Protein AF-A0A3Q9VVC1-F1 (afdb_monomer_lite)

pLDDT: mean 90.03, std 13.47, range [37.62, 98.69]

Radius of gyration: 15.58 Å; chains: 1; bounding box: 32×27×44 Å

Sequence (93 aa):
ERLVGRKASNSLLAFSAQCNFSGYKLPLELIESVQKQGLINTGTQVSGNDLTNEPDLSNFYVLLDAAAFVGTSYLNIGKYKPDFFCVSFYKMF

Secondary structure (DSSP, 8-state):
---TTS---EEEEEEESB-TTT-PBPPTHHHHHHHHH--SS-----SSSPPPSS---PEEEEEEE-TTTTTTS---TTT---SEEE--HHHH-

Foldseek 3Di:
DPPPDDPAAAEEDEDECADPPPRDGDDLVVQVCCQVPNDPDDDDDPDDDDDDPDDDPYRYAYEYECAQPQLPHDDDCVVRPGPHYDYDPVSND

Structure (mmCIF, N/CA/C/O backbone):
data_AF-A0A3Q9VVC1-F1
#
_entry.id   AF-A0A3Q9VVC1-F1
#
loop_
_atom_site.group_PDB
_atom_site.id
_atom_site.type_symbol
_atom_site.label_atom_id
_atom_site.label_alt_id
_atom_site.label_comp_id
_atom_site.label_asym_id
_atom_site.label_entity_id
_atom_site.label_seq_id
_atom_site.pdbx_PDB_ins_code
_atom_site.Cartn_x
_atom_site.Cartn_y
_atom_site.Cartn_z
_atom_site.occupancy
_atom_site.B_iso_or_equiv
_atom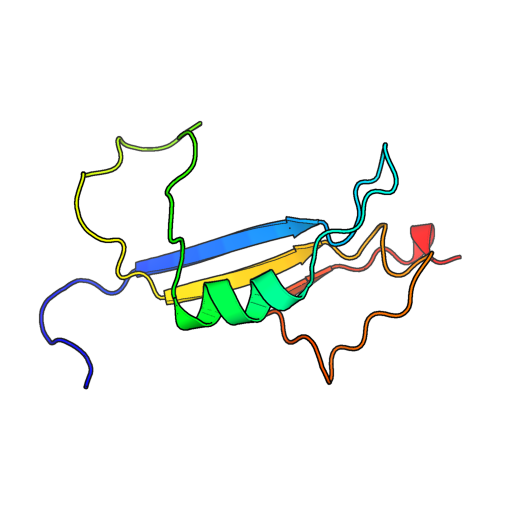_site.auth_seq_id
_atom_site.auth_comp_id
_atom_site.auth_asym_id
_atom_site.auth_atom_id
_atom_site.pdbx_PDB_model_num
ATOM 1 N N . GLU A 1 1 ? -7.319 -11.907 24.143 1.00 37.62 1 GLU A N 1
ATOM 2 C CA . GLU A 1 1 ? -8.683 -12.019 24.699 1.00 37.62 1 GLU A CA 1
ATOM 3 C C . GLU A 1 1 ? -9.597 -11.087 23.914 1.00 37.62 1 GLU A C 1
ATOM 5 O O . GLU A 1 1 ? -9.244 -9.929 23.732 1.00 37.62 1 GLU A O 1
ATOM 10 N N . ARG A 1 2 ? -10.688 -11.596 23.328 1.00 43.84 2 ARG A N 1
ATOM 11 C CA . ARG A 1 2 ? -11.617 -10.783 22.526 1.00 43.84 2 ARG A CA 1
ATOM 12 C C . ARG A 1 2 ? -12.630 -10.178 23.496 1.00 43.84 2 ARG A C 1
ATOM 14 O O . ARG A 1 2 ? -13.376 -10.932 24.113 1.00 43.84 2 ARG A O 1
ATOM 21 N N . LEU A 1 3 ? -12.615 -8.857 23.666 1.00 51.44 3 LEU A N 1
ATOM 22 C CA . LEU A 1 3 ? -13.553 -8.139 24.532 1.00 51.44 3 LEU A CA 1
ATOM 23 C C . LEU A 1 3 ? -14.991 -8.444 24.079 1.00 51.44 3 LEU A C 1
ATOM 25 O O . LEU A 1 3 ? -15.435 -8.017 23.013 1.00 51.44 3 LEU A O 1
ATOM 29 N N . VAL A 1 4 ? -15.694 -9.248 24.874 1.00 43.09 4 VAL A N 1
ATOM 30 C CA . VAL A 1 4 ? -17.083 -9.654 24.650 1.00 43.09 4 VAL A CA 1
ATOM 31 C C . VAL A 1 4 ? -17.975 -8.435 24.895 1.00 43.09 4 VAL A C 1
ATOM 33 O O . VAL A 1 4 ? -18.078 -7.974 26.026 1.00 43.09 4 VAL A O 1
ATOM 36 N N . GLY A 1 5 ? -18.603 -7.896 23.841 1.00 48.56 5 GLY A N 1
ATOM 37 C CA . GLY A 1 5 ? -19.705 -6.930 23.985 1.00 48.56 5 GLY A CA 1
ATOM 38 C C . GLY A 1 5 ? -19.751 -5.735 23.025 1.00 48.56 5 GLY A C 1
ATOM 39 O O . GLY A 1 5 ? -20.784 -5.075 22.966 1.00 48.56 5 GLY A O 1
ATOM 40 N N . ARG A 1 6 ? -18.708 -5.446 22.233 1.00 54.06 6 ARG A N 1
ATOM 41 C CA . ARG A 1 6 ? -18.739 -4.372 21.212 1.00 54.06 6 ARG A CA 1
ATOM 42 C C . ARG A 1 6 ? -18.736 -4.970 19.802 1.00 54.06 6 ARG A C 1
ATOM 44 O O . ARG A 1 6 ? -17.990 -5.906 19.526 1.00 54.06 6 ARG A O 1
ATOM 51 N N . LYS A 1 7 ? -19.609 -4.470 18.916 1.00 55.88 7 LYS A N 1
ATOM 52 C CA . LYS A 1 7 ? -19.760 -4.954 17.532 1.00 55.88 7 LYS A CA 1
ATOM 53 C C . LYS A 1 7 ? -18.437 -4.749 16.791 1.00 55.88 7 LYS A C 1
ATOM 55 O O . LYS A 1 7 ? -18.110 -3.623 16.441 1.00 55.88 7 LYS A O 1
ATOM 60 N N . ALA A 1 8 ? -17.685 -5.826 16.580 1.00 72.38 8 ALA A N 1
ATOM 61 C CA . ALA A 1 8 ? -16.462 -5.788 15.789 1.00 72.38 8 ALA A CA 1
ATOM 62 C C . ALA A 1 8 ? -16.807 -5.308 14.370 1.00 72.38 8 ALA A C 1
ATOM 64 O O . ALA A 1 8 ? -17.532 -5.990 13.642 1.00 72.38 8 ALA A O 1
ATOM 65 N N . SER A 1 9 ? -16.346 -4.114 14.008 1.00 86.50 9 SER A N 1
ATOM 66 C CA . SER A 1 9 ? -16.394 -3.597 12.643 1.00 86.50 9 SER A CA 1
ATOM 67 C C . SER A 1 9 ? -15.095 -3.940 11.919 1.00 86.50 9 SER A C 1
ATOM 69 O O . SER A 1 9 ? -14.090 -4.294 12.537 1.00 86.50 9 SER A O 1
ATOM 71 N N . ASN A 1 10 ? -15.128 -3.861 10.594 1.00 93.38 10 ASN A N 1
ATOM 72 C CA . ASN A 1 10 ? -13.946 -4.009 9.760 1.00 93.38 10 ASN A CA 1
ATOM 73 C C . ASN A 1 10 ? -13.709 -2.681 9.049 1.00 93.38 10 ASN A C 1
ATOM 75 O O . ASN A 1 10 ? -14.651 -2.113 8.493 1.00 93.38 10 ASN A O 1
ATOM 79 N N . SER A 1 11 ? -12.462 -2.229 9.060 1.00 93.50 11 SER A N 1
ATOM 80 C CA . SER A 1 11 ? -12.017 -1.000 8.412 1.00 93.50 11 SER A CA 1
ATOM 81 C C . SER A 1 11 ? -10.963 -1.331 7.369 1.00 93.50 11 SER A C 1
ATOM 83 O O . SER A 1 11 ? -10.149 -2.233 7.558 1.00 93.50 11 SER A O 1
ATOM 85 N N . LEU A 1 12 ? -10.978 -0.603 6.255 1.00 95.75 12 LEU A N 1
ATOM 86 C CA . LEU A 1 12 ? -9.988 -0.738 5.192 1.00 95.75 12 LEU A CA 1
ATOM 87 C C . LEU A 1 12 ? -9.205 0.568 5.079 1.00 95.75 12 LEU A C 1
ATOM 89 O O . LEU A 1 12 ? -9.782 1.605 4.755 1.00 95.75 12 LEU A O 1
ATOM 93 N N . LEU A 1 13 ? -7.894 0.507 5.299 1.00 96.69 13 LEU A N 1
ATOM 94 C CA . LEU A 1 13 ? -6.987 1.586 4.936 1.00 96.69 13 LEU A CA 1
ATOM 95 C C . LEU A 1 13 ? -6.434 1.325 3.536 1.00 96.69 13 LEU A C 1
ATOM 97 O O . LEU A 1 13 ? -5.779 0.311 3.303 1.00 96.69 13 LEU A O 1
ATOM 101 N N . ALA A 1 14 ? -6.653 2.266 2.622 1.00 97.81 14 ALA A N 1
ATOM 102 C CA . ALA A 1 14 ? -6.069 2.240 1.289 1.00 97.81 14 ALA A CA 1
ATOM 103 C C . ALA A 1 14 ? -5.046 3.368 1.132 1.00 97.81 14 ALA A C 1
ATOM 105 O O . ALA A 1 14 ? -5.351 4.525 1.425 1.00 97.81 14 ALA A O 1
ATOM 106 N N . PHE A 1 15 ? -3.846 3.046 0.650 1.00 97.69 15 PHE A N 1
ATOM 107 C CA . PHE A 1 15 ? -2.844 4.053 0.295 1.00 97.69 15 PHE A CA 1
ATOM 108 C C . PHE A 1 15 ? -1.944 3.578 -0.847 1.00 97.69 15 PHE A C 1
ATOM 110 O O . PHE A 1 15 ? -1.720 2.380 -1.030 1.00 97.69 15 PHE A O 1
ATOM 117 N N . SER A 1 16 ? -1.414 4.528 -1.618 1.00 97.94 16 SER A N 1
ATOM 118 C CA . SER A 1 16 ? -0.478 4.231 -2.701 1.00 97.94 16 SER A CA 1
ATOM 119 C C . SER A 1 16 ? 0.934 4.013 -2.157 1.00 97.94 16 SER A C 1
ATOM 121 O O . SER A 1 16 ? 1.441 4.822 -1.388 1.00 97.94 16 SER A O 1
ATOM 123 N N . ALA A 1 17 ? 1.618 2.962 -2.606 1.00 98.12 17 ALA A N 1
ATOM 124 C CA . ALA A 1 17 ? 3.038 2.741 -2.325 1.00 98.12 17 ALA A CA 1
ATOM 125 C C . ALA A 1 17 ? 3.919 3.839 -2.950 1.00 98.12 17 ALA A C 1
ATOM 127 O O . ALA A 1 17 ? 4.976 4.180 -2.420 1.00 98.12 17 ALA A O 1
ATOM 128 N N . GLN A 1 18 ? 3.473 4.404 -4.077 1.00 98.25 18 GLN A N 1
ATOM 129 C CA . GLN A 1 18 ? 4.127 5.509 -4.769 1.00 98.25 18 GLN A CA 1
ATOM 130 C C . GLN A 1 18 ? 3.098 6.459 -5.378 1.00 98.25 18 GLN A C 1
ATOM 132 O O . GLN A 1 18 ? 2.163 6.028 -6.052 1.00 98.25 18 GLN A O 1
ATOM 137 N N . CYS A 1 19 ? 3.289 7.761 -5.177 1.00 97.12 19 CYS A N 1
ATOM 138 C CA . CYS A 1 19 ? 2.473 8.790 -5.808 1.00 97.12 19 CYS A CA 1
ATOM 139 C C . CYS A 1 19 ? 2.724 8.833 -7.323 1.00 97.12 19 CYS A C 1
ATOM 141 O O . CYS A 1 19 ? 3.871 8.937 -7.761 1.00 97.12 19 CYS A O 1
ATOM 143 N N . ASN A 1 20 ? 1.647 8.819 -8.119 1.00 94.69 20 ASN A N 1
ATOM 144 C CA . ASN A 1 20 ? 1.723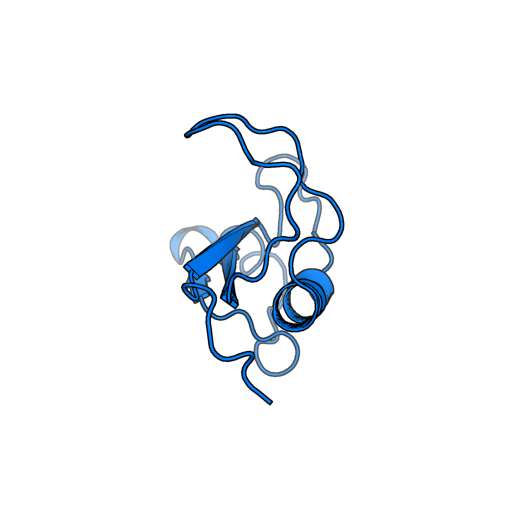 8.887 -9.584 1.00 94.69 20 ASN A CA 1
ATOM 145 C C . ASN A 1 20 ? 2.295 10.223 -10.102 1.00 94.69 20 ASN A C 1
ATOM 147 O O . ASN A 1 20 ? 2.848 10.248 -11.194 1.00 94.69 20 ASN A O 1
ATOM 151 N N . PHE A 1 21 ? 2.149 11.325 -9.353 1.00 95.75 21 PHE A N 1
ATOM 152 C CA . PHE A 1 21 ? 2.580 12.658 -9.794 1.00 95.75 21 PHE A CA 1
ATOM 153 C C . PHE A 1 21 ? 4.002 12.998 -9.334 1.00 95.75 21 PHE A C 1
ATOM 155 O O . PHE A 1 21 ? 4.855 13.323 -10.149 1.00 95.75 21 PHE A O 1
ATOM 162 N N . SER A 1 22 ? 4.274 12.907 -8.028 1.00 96.81 22 SER A N 1
ATOM 163 C CA . SER A 1 22 ? 5.567 13.319 -7.463 1.00 96.81 22 SER A CA 1
ATOM 164 C C . SER A 1 22 ? 6.620 12.211 -7.439 1.00 96.81 22 SER A C 1
ATOM 166 O O . SER A 1 22 ? 7.779 12.481 -7.139 1.00 96.81 22 SER A O 1
ATOM 168 N N . GLY A 1 23 ? 6.225 10.952 -7.660 1.00 96.50 23 GLY A N 1
ATOM 169 C CA . GLY A 1 23 ? 7.100 9.795 -7.462 1.00 96.50 23 GLY A CA 1
ATOM 170 C C . GLY A 1 23 ? 7.463 9.526 -5.997 1.00 96.50 23 GLY A C 1
ATOM 171 O O . GLY A 1 23 ? 8.270 8.638 -5.727 1.00 96.50 23 GLY A O 1
ATOM 172 N N . TYR A 1 24 ? 6.875 10.260 -5.044 1.00 97.81 24 TYR A N 1
ATOM 173 C CA . TYR A 1 24 ? 7.117 10.053 -3.617 1.00 97.81 24 TYR A CA 1
ATOM 174 C C . TYR A 1 24 ? 6.677 8.650 -3.190 1.00 97.81 24 TYR A C 1
ATOM 176 O O . TYR A 1 24 ? 5.557 8.235 -3.497 1.00 97.81 24 TYR A O 1
ATOM 184 N N . LYS A 1 25 ? 7.553 7.937 -2.476 1.00 97.81 25 LYS A N 1
ATOM 185 C CA . LYS A 1 25 ? 7.316 6.573 -1.990 1.00 97.81 25 LYS A CA 1
ATOM 186 C C . LYS A 1 25 ? 6.945 6.611 -0.517 1.00 97.81 25 LYS A C 1
ATOM 188 O O . LYS A 1 25 ? 7.695 7.164 0.287 1.00 97.81 25 LYS A O 1
ATOM 193 N N . LEU A 1 26 ? 5.803 6.022 -0.180 1.00 97.38 26 LEU A N 1
ATOM 194 C CA . LEU A 1 26 ? 5.370 5.923 1.208 1.00 97.38 26 LEU A CA 1
ATOM 195 C C . LEU A 1 26 ? 6.116 4.788 1.930 1.00 97.38 26 LEU A C 1
ATOM 197 O O . LEU A 1 26 ? 6.411 3.761 1.312 1.00 97.38 26 LEU A O 1
ATOM 201 N N . PRO A 1 27 ? 6.416 4.948 3.233 1.00 97.12 27 PRO A N 1
ATOM 202 C CA . PRO A 1 27 ? 7.035 3.895 4.029 1.00 97.12 27 PRO A CA 1
ATOM 203 C C . PRO A 1 27 ? 6.084 2.701 4.157 1.00 97.12 27 PRO A C 1
ATOM 205 O O . PRO A 1 27 ? 4.967 2.823 4.661 1.00 97.12 27 PRO A O 1
ATOM 208 N N . LEU A 1 28 ? 6.520 1.531 3.690 1.00 98.12 28 LEU A N 1
ATOM 209 C CA . LEU A 1 28 ? 5.692 0.320 3.680 1.00 98.12 28 LEU A CA 1
ATOM 210 C C . LEU A 1 28 ? 5.548 -0.308 5.078 1.00 98.12 28 LEU A C 1
ATOM 212 O O . LEU A 1 28 ? 4.689 -1.161 5.284 1.00 98.12 28 LEU A O 1
ATOM 216 N N . GLU A 1 29 ? 6.325 0.151 6.063 1.00 97.44 29 GLU A N 1
ATOM 217 C CA . GLU A 1 29 ? 6.179 -0.189 7.485 1.00 97.44 29 GLU A CA 1
ATOM 218 C C . GLU A 1 29 ? 4.801 0.218 8.038 1.00 97.44 29 GLU A C 1
ATOM 220 O O . GLU A 1 29 ? 4.315 -0.387 8.993 1.00 97.44 29 GLU A O 1
ATOM 225 N N . LEU A 1 30 ? 4.129 1.186 7.397 1.00 96.56 30 LEU A N 1
ATOM 226 C CA . LEU A 1 30 ? 2.762 1.591 7.740 1.00 96.56 30 LEU A CA 1
ATOM 227 C C . LEU A 1 30 ? 1.767 0.429 7.686 1.00 96.56 30 LEU A C 1
ATOM 229 O O . LEU A 1 30 ? 0.814 0.422 8.458 1.00 96.56 30 LEU A O 1
ATOM 233 N N . ILE A 1 31 ? 1.997 -0.554 6.811 1.00 98.19 31 ILE A N 1
ATOM 234 C CA . ILE A 1 31 ? 1.131 -1.728 6.665 1.00 98.19 31 ILE A CA 1
ATOM 235 C C . ILE A 1 31 ? 1.048 -2.478 7.997 1.00 98.19 31 ILE A C 1
ATOM 237 O O . ILE A 1 31 ? -0.039 -2.685 8.532 1.00 98.19 31 ILE A O 1
ATOM 241 N N . GLU A 1 32 ? 2.208 -2.829 8.555 1.00 97.44 32 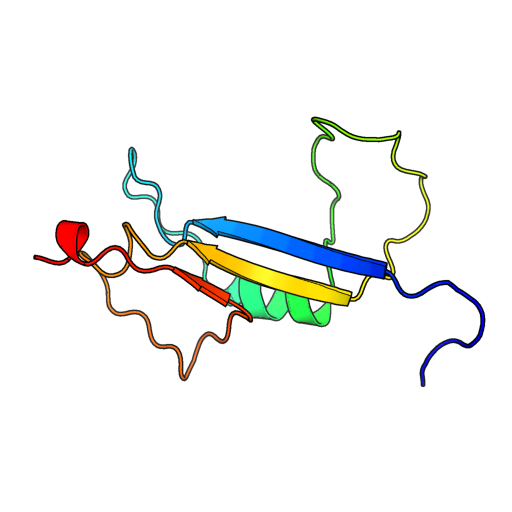GLU A N 1
ATOM 242 C CA . GLU A 1 32 ? 2.289 -3.578 9.807 1.00 97.44 32 GLU A CA 1
ATOM 243 C C . GLU A 1 32 ? 1.801 -2.736 10.992 1.00 97.44 32 GLU A C 1
ATOM 245 O O . GLU A 1 32 ? 1.073 -3.243 11.848 1.00 97.44 32 GLU A O 1
ATOM 250 N N . SER A 1 33 ? 2.164 -1.449 11.034 1.00 95.88 33 SER A N 1
ATOM 251 C CA . SER A 1 33 ? 1.718 -0.540 12.093 1.00 95.88 33 SER A CA 1
ATOM 252 C C . SER A 1 33 ? 0.193 -0.443 12.149 1.00 95.88 33 SER A C 1
ATOM 254 O O . SER A 1 33 ? -0.382 -0.589 13.224 1.00 95.88 33 SER A O 1
ATOM 256 N N . VAL A 1 34 ? -0.472 -0.280 11.003 1.00 95.75 34 VAL A N 1
ATOM 257 C CA . VAL A 1 34 ? -1.936 -0.149 10.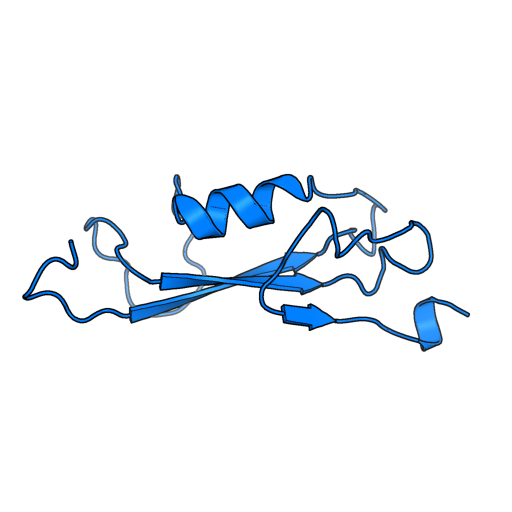934 1.00 95.75 34 VAL A CA 1
ATOM 258 C C . VAL A 1 34 ? -2.635 -1.465 11.255 1.00 95.75 34 VAL A C 1
ATOM 260 O O . VAL A 1 34 ? -3.601 -1.468 12.010 1.00 95.75 34 VAL A O 1
ATOM 263 N N . GLN A 1 35 ? -2.132 -2.597 10.761 1.00 95.62 35 GLN A N 1
ATOM 264 C CA . GLN A 1 35 ? -2.704 -3.909 11.089 1.00 95.62 35 GLN A CA 1
ATOM 265 C C . GLN A 1 35 ? -2.619 -4.227 12.592 1.00 95.62 35 GLN A C 1
ATOM 267 O O . GLN A 1 35 ? -3.504 -4.885 13.135 1.00 95.62 35 GLN A O 1
ATOM 272 N N . LYS A 1 36 ? -1.562 -3.768 13.281 1.00 93.88 36 LYS A N 1
ATOM 273 C CA . LYS A 1 36 ? -1.363 -4.029 14.717 1.00 93.88 36 LYS A CA 1
ATOM 274 C C . LYS A 1 36 ? -2.041 -3.017 15.634 1.00 93.88 36 LYS A C 1
ATOM 276 O O . LYS A 1 36 ? -2.475 -3.394 16.718 1.00 93.88 36 LYS A O 1
ATOM 281 N N . GLN A 1 37 ? -2.044 -1.744 15.251 1.00 92.12 37 GLN A N 1
ATOM 282 C CA . GLN A 1 37 ? -2.399 -0.631 16.139 1.00 92.12 37 GLN A CA 1
ATOM 283 C C . GLN A 1 37 ? -3.628 0.150 15.661 1.00 92.12 37 GLN A C 1
ATOM 285 O O . GLN A 1 37 ? -4.114 1.007 16.392 1.00 92.12 37 GLN A O 1
ATOM 290 N N . GLY A 1 38 ? -4.132 -0.129 14.457 1.00 92.56 38 GLY A N 1
ATOM 291 C CA . GLY A 1 38 ? -5.136 0.704 13.807 1.00 92.56 38 GLY A CA 1
ATOM 292 C C . GLY A 1 38 ? -4.592 2.088 13.453 1.00 92.56 38 GLY A C 1
ATOM 293 O O . GLY A 1 38 ? -3.394 2.273 13.218 1.00 92.56 38 GLY A O 1
ATOM 294 N N . LEU A 1 39 ? -5.482 3.078 13.396 1.00 90.06 39 LEU A N 1
ATOM 295 C CA . LEU A 1 39 ? -5.110 4.474 13.179 1.00 90.06 39 LEU A CA 1
ATOM 296 C C . LEU A 1 39 ? -4.849 5.168 14.519 1.00 90.06 39 LEU A C 1
ATOM 298 O O . LEU A 1 39 ? -5.753 5.299 15.337 1.00 90.06 39 LEU A O 1
ATOM 302 N N . ILE A 1 40 ? -3.624 5.665 14.712 1.00 85.00 40 ILE A N 1
ATOM 303 C CA . ILE A 1 40 ? -3.254 6.448 15.907 1.00 85.00 40 ILE A CA 1
ATOM 304 C C . ILE A 1 40 ? -3.986 7.796 15.915 1.00 85.00 40 ILE A C 1
ATOM 306 O O . ILE A 1 40 ? -4.471 8.236 16.951 1.00 85.00 40 ILE A O 1
ATOM 310 N N . ASN A 1 41 ? -4.064 8.439 14.748 1.00 84.88 41 ASN A N 1
ATOM 311 C CA . ASN A 1 41 ? -4.769 9.697 14.551 1.00 84.88 41 ASN A CA 1
ATOM 312 C C . ASN A 1 41 ? -5.801 9.513 13.443 1.00 84.88 41 ASN A C 1
ATOM 314 O O . ASN A 1 41 ? -5.455 9.156 12.313 1.00 84.88 41 ASN A O 1
ATOM 318 N N . THR A 1 42 ? -7.060 9.793 13.753 1.00 81.69 42 THR A N 1
ATOM 319 C CA . THR A 1 42 ? -8.115 9.938 12.755 1.00 81.69 42 THR A CA 1
ATOM 320 C C . THR A 1 42 ? -7.875 11.240 11.993 1.00 81.69 42 THR A C 1
ATOM 322 O O . THR A 1 42 ? -7.839 12.325 12.571 1.00 81.69 42 THR A O 1
ATOM 325 N N . GLY A 1 43 ? -7.614 11.122 10.689 1.00 86.75 43 GLY A N 1
ATOM 326 C CA . GLY A 1 43 ? -7.441 12.275 9.806 1.00 86.75 43 GLY A CA 1
ATOM 327 C C . GLY A 1 43 ? -8.736 13.075 9.633 1.00 86.75 43 GLY A C 1
ATOM 328 O O . GLY A 1 43 ? -9.742 12.837 10.297 1.00 86.75 43 GLY A O 1
ATOM 329 N N . THR A 1 44 ? -8.737 14.023 8.699 1.00 91.06 44 THR A N 1
ATOM 330 C CA . THR A 1 44 ? -9.944 14.791 8.373 1.00 91.06 44 THR A CA 1
ATOM 331 C C . THR A 1 44 ? -11.011 13.884 7.768 1.00 91.06 44 THR A C 1
ATOM 333 O O . THR A 1 44 ? -10.795 13.260 6.729 1.00 91.06 44 THR A O 1
ATOM 336 N N . GLN A 1 45 ? -12.184 13.840 8.395 1.00 90.44 45 GLN A N 1
ATOM 337 C CA . GLN A 1 45 ? -13.341 13.174 7.821 1.00 90.44 45 GLN A CA 1
ATOM 338 C C . GLN A 1 45 ? -13.831 13.947 6.590 1.00 90.44 45 GLN A C 1
ATOM 340 O O . GLN A 1 45 ? -14.126 15.136 6.669 1.00 90.44 45 GLN A O 1
ATOM 345 N N . VAL A 1 46 ? -13.923 13.261 5.451 1.00 93.81 46 VAL A N 1
ATOM 346 C CA . VAL A 1 46 ? -14.370 13.857 4.177 1.00 93.81 46 VAL A CA 1
ATOM 347 C C . VAL A 1 46 ? -15.775 13.413 3.761 1.00 93.81 46 VAL A C 1
ATOM 349 O O . VAL A 1 46 ? -16.375 14.018 2.880 1.00 93.81 46 VAL A O 1
ATOM 352 N N . SER A 1 47 ? -16.296 12.334 4.354 1.00 92.25 47 SER A N 1
ATOM 353 C CA . SER A 1 47 ? -17.611 11.764 4.042 1.00 92.25 47 SER A CA 1
ATOM 354 C C . SER A 1 47 ? -18.089 10.830 5.163 1.00 92.25 47 SER A C 1
ATOM 356 O O . SER A 1 47 ? -17.322 10.496 6.069 1.00 92.25 47 SER A O 1
ATOM 358 N N . GLY A 1 48 ? -19.340 10.376 5.081 1.00 89.31 48 GLY A N 1
ATOM 359 C CA . GLY A 1 48 ? -19.964 9.468 6.045 1.00 89.31 48 GLY A CA 1
ATOM 360 C C . GLY A 1 48 ? -20.613 10.177 7.233 1.00 89.31 48 GLY A C 1
ATOM 361 O O . GLY A 1 48 ? -20.717 11.398 7.264 1.00 89.31 48 GLY A O 1
ATOM 362 N N . ASN A 1 49 ? -21.074 9.383 8.198 1.00 86.94 49 ASN A N 1
ATOM 363 C CA . ASN A 1 49 ? -21.667 9.888 9.437 1.00 86.94 49 ASN A CA 1
ATOM 364 C C . ASN A 1 49 ? -20.582 10.405 10.379 1.00 86.94 49 ASN A C 1
ATOM 366 O O . ASN A 1 49 ? -19.497 9.823 10.402 1.00 86.94 49 ASN A O 1
ATOM 370 N N . ASP A 1 50 ? -20.892 11.431 11.171 1.00 84.69 50 ASP A N 1
ATOM 371 C CA . ASP A 1 50 ? -19.960 12.012 12.141 1.00 84.69 50 ASP A CA 1
ATOM 372 C C . ASP A 1 50 ? -19.287 10.931 12.992 1.00 84.69 50 ASP A C 1
ATOM 374 O O . ASP A 1 50 ? -19.945 10.073 13.595 1.00 84.69 50 ASP A O 1
ATOM 378 N N . LEU A 1 51 ? -17.955 10.969 13.021 1.00 79.50 51 LEU A N 1
ATOM 379 C CA . LEU A 1 51 ? -17.173 10.093 13.878 1.00 79.50 51 LEU A CA 1
ATOM 380 C C . LEU A 1 51 ? -17.444 10.444 15.343 1.00 79.50 51 LEU A C 1
ATOM 382 O O . LEU A 1 51 ? -17.349 11.593 15.771 1.00 79.50 51 LEU A O 1
ATOM 386 N N . THR A 1 52 ? -17.762 9.427 16.135 1.00 80.00 52 THR A N 1
ATOM 387 C CA . THR A 1 52 ? -17.810 9.559 17.591 1.00 80.00 52 THR A CA 1
ATOM 388 C C . THR A 1 52 ? -16.391 9.683 18.139 1.00 80.00 52 THR A C 1
ATOM 390 O O . THR A 1 52 ? -15.498 9.000 17.646 1.00 80.00 52 THR A O 1
ATOM 393 N N . ASN A 1 53 ? -16.188 10.435 19.223 1.00 76.69 53 ASN A N 1
ATOM 394 C CA . ASN A 1 53 ? -14.899 10.527 19.938 1.00 76.69 53 ASN A CA 1
ATOM 395 C C . ASN A 1 53 ? -14.491 9.229 20.679 1.00 76.69 53 ASN A C 1
ATOM 397 O O . ASN A 1 53 ? -13.678 9.256 21.599 1.00 76.69 53 ASN A O 1
ATOM 401 N N . GLU A 1 54 ? -15.081 8.094 20.316 1.00 81.25 54 GLU A N 1
ATOM 402 C CA . GLU A 1 54 ? -14.782 6.791 20.896 1.00 81.25 54 GLU A CA 1
ATOM 403 C C . GLU A 1 54 ? -13.552 6.169 20.218 1.00 81.25 54 GLU A C 1
ATOM 405 O O . GLU A 1 54 ? -13.346 6.374 19.019 1.00 81.25 54 GLU A O 1
ATOM 410 N N . PRO A 1 55 ? -12.757 5.362 20.944 1.00 78.88 55 PRO A N 1
ATOM 411 C CA . PRO A 1 55 ? -11.659 4.612 20.346 1.00 78.88 55 PRO A CA 1
ATOM 412 C C . PRO A 1 55 ? -12.149 3.702 19.213 1.00 78.88 55 PRO A C 1
ATOM 414 O O . PRO A 1 55 ? -13.100 2.934 19.396 1.00 78.88 55 PRO A O 1
ATOM 417 N N . ASP A 1 56 ? -11.470 3.748 18.064 1.00 82.75 56 ASP A N 1
ATOM 418 C CA . ASP A 1 56 ? -11.734 2.824 16.963 1.00 82.75 56 ASP A CA 1
ATOM 419 C C . ASP A 1 56 ? -11.175 1.435 17.305 1.00 82.75 56 ASP A C 1
ATOM 421 O O . ASP A 1 56 ? -9.970 1.240 17.454 1.00 82.75 56 ASP A O 1
ATOM 425 N N . LEU A 1 57 ? -12.079 0.468 17.461 1.00 85.44 57 LEU A N 1
ATOM 426 C CA . LEU A 1 57 ? -11.768 -0.929 17.779 1.00 85.44 57 LEU A CA 1
ATOM 427 C C . LEU A 1 57 ? -12.013 -1.859 16.580 1.00 85.44 57 LEU A C 1
ATOM 429 O O . LEU A 1 57 ? -12.238 -3.060 16.756 1.00 85.44 57 LEU A O 1
ATOM 433 N N . SER A 1 58 ? -12.048 -1.305 15.369 1.00 89.12 58 SER A N 1
ATOM 434 C CA . SER A 1 58 ? -12.228 -2.074 14.143 1.00 89.12 58 SER A CA 1
ATOM 435 C C . SER A 1 58 ? -11.028 -2.972 13.839 1.00 89.12 58 SER A C 1
ATOM 437 O O . SER A 1 58 ? -9.882 -2.677 14.181 1.00 89.12 58 SER A O 1
ATOM 439 N N . ASN A 1 59 ? -11.288 -4.093 13.161 1.00 92.69 59 ASN A N 1
ATOM 440 C CA . ASN A 1 59 ? -10.214 -4.864 12.543 1.00 92.69 59 ASN A CA 1
ATOM 441 C C . ASN A 1 59 ? -9.761 -4.107 11.292 1.00 92.69 59 ASN A C 1
ATOM 443 O O . ASN A 1 59 ? -10.550 -3.939 10.356 1.00 92.69 59 ASN A O 1
ATOM 447 N N . PHE A 1 60 ? -8.510 -3.656 11.283 1.00 95.12 60 PHE A N 1
ATOM 448 C CA . PHE A 1 60 ? -7.935 -2.935 10.156 1.00 95.12 60 PHE A CA 1
ATOM 449 C C . PHE A 1 60 ? -7.326 -3.888 9.130 1.00 95.12 60 PHE A C 1
ATOM 451 O O . PHE A 1 60 ? -6.471 -4.708 9.457 1.00 95.12 60 PHE A O 1
ATOM 458 N N . TYR A 1 61 ? -7.739 -3.711 7.880 1.00 97.75 61 TYR A N 1
ATOM 459 C CA . TYR A 1 61 ? -7.152 -4.326 6.697 1.00 97.75 61 TYR A CA 1
ATOM 460 C C . TYR A 1 61 ? -6.461 -3.251 5.859 1.00 97.75 61 TYR A C 1
ATOM 462 O O . TYR A 1 61 ? -6.891 -2.095 5.839 1.00 97.75 61 TYR A O 1
ATOM 470 N N . VAL A 1 62 ? -5.412 -3.628 5.137 1.00 98.50 62 VAL A N 1
ATOM 471 C CA . VAL A 1 62 ? -4.620 -2.714 4.311 1.00 98.50 62 VAL A CA 1
ATOM 472 C C . VAL A 1 62 ? -4.707 -3.097 2.838 1.00 98.50 62 VAL A C 1
ATOM 474 O O . VAL A 1 62 ? -4.337 -4.203 2.448 1.00 98.50 62 VAL A O 1
ATOM 477 N N . LEU A 1 63 ? -5.146 -2.143 2.013 1.00 98.69 63 LEU A N 1
ATOM 478 C CA . LEU A 1 63 ? -5.030 -2.178 0.558 1.00 98.69 63 LEU A CA 1
ATOM 479 C C . LEU A 1 63 ? -3.857 -1.295 0.118 1.00 98.69 63 LEU A C 1
ATOM 481 O O . LEU A 1 63 ? -3.924 -0.067 0.189 1.00 98.69 63 LEU A O 1
ATOM 485 N N . LEU A 1 64 ? -2.796 -1.924 -0.382 1.00 98.69 64 LEU A N 1
ATOM 486 C CA . LEU A 1 64 ? -1.658 -1.223 -0.965 1.00 98.69 64 LEU A CA 1
ATOM 487 C C . LEU A 1 64 ? -1.866 -1.027 -2.473 1.00 98.69 64 LEU A C 1
ATOM 489 O O . LEU A 1 64 ? -1.804 -1.983 -3.249 1.00 98.69 64 LEU A O 1
ATOM 493 N N . ASP A 1 65 ? -2.051 0.215 -2.915 1.00 98.38 65 ASP A N 1
ATOM 494 C CA . ASP A 1 65 ? -1.978 0.534 -4.343 1.00 98.38 65 ASP A CA 1
ATOM 495 C C . ASP A 1 65 ? -0.511 0.565 -4.787 1.00 98.38 65 ASP A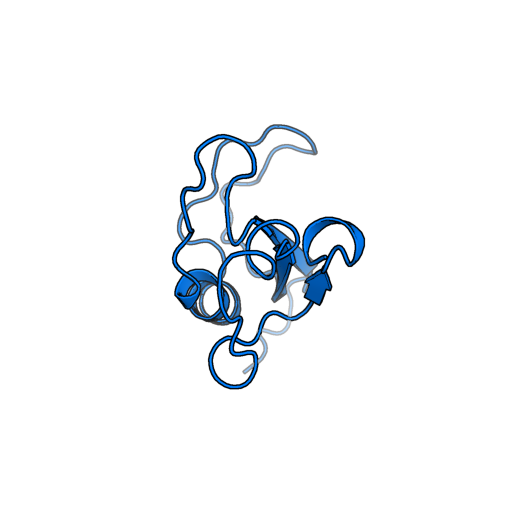 C 1
ATOM 497 O O . ASP A 1 65 ? 0.224 1.526 -4.545 1.00 98.38 65 ASP A O 1
ATOM 501 N N . ALA A 1 66 ? -0.068 -0.516 -5.427 1.00 98.25 66 ALA A N 1
ATOM 502 C CA . ALA A 1 66 ? 1.305 -0.668 -5.885 1.00 98.25 66 ALA A CA 1
ATOM 503 C C . ALA A 1 66 ? 1.476 -0.330 -7.373 1.00 98.25 66 ALA A C 1
ATOM 505 O O . ALA A 1 66 ? 2.574 -0.501 -7.903 1.00 98.25 66 ALA A O 1
ATOM 506 N N . ALA A 1 67 ? 0.441 0.184 -8.052 1.00 97.69 67 ALA A N 1
ATOM 507 C CA . ALA A 1 67 ? 0.409 0.333 -9.507 1.00 97.69 67 ALA A CA 1
ATOM 508 C C . ALA A 1 67 ? 1.567 1.170 -10.076 1.00 97.69 67 ALA A C 1
ATOM 510 O O . ALA A 1 67 ? 2.138 0.799 -11.097 1.00 97.69 67 ALA A O 1
ATOM 511 N N . ALA A 1 68 ? 1.920 2.282 -9.425 1.00 97.12 68 ALA A N 1
ATOM 512 C CA . ALA A 1 68 ? 3.060 3.122 -9.819 1.00 97.12 68 ALA A CA 1
ATOM 513 C C . ALA A 1 68 ? 4.400 2.643 -9.235 1.00 97.12 68 ALA A C 1
ATOM 515 O O . ALA A 1 68 ? 5.467 2.973 -9.751 1.00 97.12 68 ALA A O 1
ATOM 516 N N . PHE A 1 69 ? 4.350 1.881 -8.142 1.00 97.88 69 PHE A N 1
ATOM 517 C CA . PHE A 1 69 ? 5.537 1.445 -7.416 1.00 97.88 69 PHE A CA 1
ATOM 518 C C . PHE A 1 69 ? 6.226 0.284 -8.129 1.00 97.88 69 PHE A C 1
ATOM 520 O O . PHE A 1 69 ? 7.425 0.350 -8.375 1.00 97.88 69 PHE A O 1
ATOM 527 N N . VAL A 1 70 ? 5.477 -0.752 -8.525 1.00 97.56 70 VAL A N 1
ATOM 528 C CA . VAL A 1 70 ? 6.066 -1.984 -9.087 1.00 97.56 70 VAL A CA 1
ATOM 529 C C . VAL A 1 70 ? 6.743 -1.790 -10.444 1.00 97.56 70 VAL A C 1
ATOM 531 O O . VAL A 1 70 ? 7.627 -2.566 -10.790 1.00 97.56 70 VAL A O 1
ATOM 534 N N . GLY A 1 71 ? 6.380 -0.744 -11.195 1.00 95.69 71 GLY A N 1
ATOM 535 C CA . GLY A 1 71 ? 7.065 -0.383 -12.443 1.00 95.69 71 GLY A CA 1
ATOM 536 C C . GLY A 1 71 ? 8.426 0.292 -12.229 1.00 95.69 71 GLY A C 1
ATOM 537 O O . GLY A 1 71 ? 9.233 0.352 -13.148 1.00 95.69 71 GLY A O 1
ATOM 538 N N . THR A 1 72 ? 8.712 0.795 -11.022 1.00 95.12 72 THR A N 1
ATOM 539 C CA . THR A 1 72 ? 9.952 1.542 -10.726 1.00 95.12 72 THR A CA 1
ATOM 540 C C . THR A 1 72 ? 10.700 1.026 -9.495 1.00 95.12 72 THR A C 1
ATOM 542 O O . THR A 1 72 ? 11.724 1.587 -9.096 1.00 95.12 72 THR A O 1
ATOM 545 N N . SER A 1 73 ? 10.189 -0.007 -8.821 1.00 96.31 73 SER A N 1
ATOM 546 C CA . SER A 1 73 ? 10.726 -0.546 -7.569 1.00 96.31 73 SER A CA 1
ATOM 547 C C . SER A 1 73 ? 10.272 -1.977 -7.320 1.00 96.31 73 SER A C 1
ATOM 549 O O . SER A 1 73 ? 9.183 -2.388 -7.707 1.00 96.31 73 SER A O 1
ATOM 551 N N . TYR A 1 74 ? 11.106 -2.734 -6.610 1.00 95.88 74 TYR A N 1
ATOM 552 C CA . TYR A 1 74 ? 10.785 -4.099 -6.217 1.00 95.88 74 TYR A CA 1
ATOM 553 C C . TYR A 1 74 ? 9.891 -4.122 -4.971 1.00 95.88 74 TYR A C 1
ATOM 555 O O . TYR A 1 74 ? 10.295 -3.666 -3.898 1.00 95.88 74 TYR A O 1
ATOM 563 N N . LEU A 1 75 ? 8.688 -4.685 -5.096 1.00 96.69 75 LEU A N 1
ATOM 564 C CA . LEU A 1 75 ? 7.793 -4.930 -3.966 1.00 96.69 75 LEU A CA 1
ATOM 565 C C . LEU A 1 75 ? 8.061 -6.317 -3.370 1.00 96.69 75 LEU A C 1
ATOM 567 O O . LEU A 1 75 ? 7.686 -7.336 -3.944 1.00 96.69 75 LEU A O 1
ATOM 571 N N . ASN A 1 76 ? 8.681 -6.360 -2.188 1.00 96.88 76 ASN A N 1
ATOM 572 C CA . ASN A 1 76 ? 8.910 -7.610 -1.463 1.00 96.88 76 ASN A CA 1
ATOM 573 C C . ASN A 1 76 ? 7.716 -7.961 -0.557 1.00 96.88 76 ASN A C 1
ATOM 575 O O . ASN A 1 76 ? 7.677 -7.552 0.605 1.00 96.88 76 ASN A O 1
ATOM 579 N N . ILE A 1 77 ? 6.792 -8.775 -1.070 1.00 95.94 77 ILE A N 1
ATOM 580 C CA . ILE A 1 77 ? 5.610 -9.252 -0.326 1.00 95.94 77 ILE A CA 1
ATOM 581 C C . ILE A 1 77 ? 5.934 -10.253 0.799 1.00 95.94 77 ILE A C 1
ATOM 583 O O . ILE A 1 77 ? 5.108 -10.515 1.668 1.00 95.94 77 ILE A O 1
ATOM 587 N N . GLY A 1 78 ? 7.146 -10.820 0.811 1.00 96.88 78 GLY A N 1
ATOM 588 C CA . GLY A 1 78 ? 7.624 -11.628 1.933 1.00 96.88 78 GLY A CA 1
ATOM 589 C C . GLY A 1 78 ? 7.940 -10.773 3.163 1.00 96.88 78 GLY A C 1
ATOM 590 O O . GLY A 1 78 ? 7.740 -11.227 4.291 1.00 96.88 78 GLY A O 1
ATOM 591 N N . LYS A 1 79 ? 8.392 -9.530 2.935 1.00 97.44 79 LYS A N 1
ATOM 592 C CA . LYS A 1 79 ? 8.712 -8.540 3.974 1.00 97.44 79 LYS A CA 1
ATOM 593 C C . LYS A 1 79 ? 7.492 -7.708 4.373 1.00 97.44 79 LYS A C 1
ATOM 595 O O . LYS A 1 79 ? 7.208 -7.589 5.558 1.00 97.44 79 LYS A O 1
ATOM 600 N N . TYR A 1 80 ? 6.791 -7.133 3.399 1.00 98.19 80 TYR A N 1
ATOM 601 C CA . TYR A 1 80 ? 5.640 -6.258 3.624 1.00 98.19 80 TYR A CA 1
ATOM 602 C C . TYR A 1 80 ? 4.360 -6.980 3.210 1.00 98.19 80 TYR A C 1
ATOM 604 O O . TYR A 1 80 ? 4.229 -7.366 2.052 1.00 98.19 80 TYR A O 1
ATOM 612 N N . LYS A 1 81 ? 3.425 -7.172 4.145 1.00 98.31 81 LYS A N 1
ATOM 613 C CA . LYS A 1 81 ? 2.269 -8.067 3.968 1.00 98.31 81 LYS A CA 1
ATOM 614 C C . LYS A 1 81 ? 0.936 -7.313 4.030 1.00 98.31 81 LYS A C 1
ATOM 616 O O . LYS A 1 81 ? 0.242 -7.409 5.042 1.00 98.31 81 LYS A O 1
ATOM 621 N N . PRO A 1 82 ? 0.577 -6.539 2.992 1.00 98.25 82 PRO A N 1
ATOM 622 C CA . PRO A 1 82 ? -0.753 -5.949 2.934 1.00 98.25 82 PRO A CA 1
ATOM 623 C C . PRO A 1 82 ? -1.803 -7.050 2.740 1.00 98.25 82 PRO A C 1
ATOM 625 O O . PRO A 1 82 ? -1.517 -8.079 2.126 1.00 98.25 82 PRO A O 1
ATOM 628 N N . ASP A 1 83 ? -3.017 -6.827 3.239 1.00 98.44 83 ASP A N 1
ATOM 629 C CA . ASP A 1 83 ? -4.138 -7.762 3.066 1.00 98.44 83 ASP A CA 1
ATOM 630 C C . ASP A 1 83 ? -4.574 -7.846 1.601 1.00 98.44 83 ASP A C 1
ATOM 632 O O . ASP A 1 83 ? -4.928 -8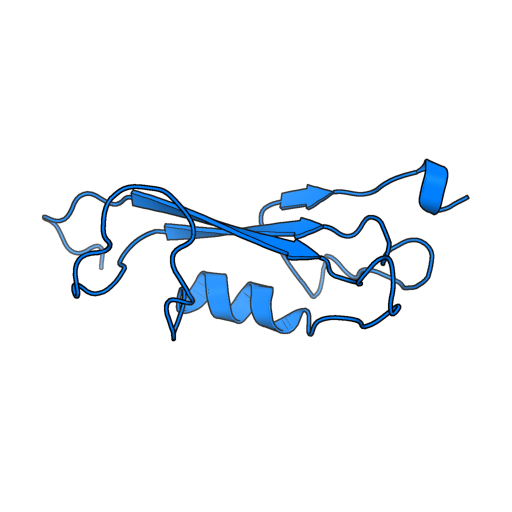.910 1.096 1.00 98.44 83 ASP A O 1
ATOM 636 N N . PHE A 1 84 ? -4.491 -6.714 0.904 1.00 98.50 84 PHE A N 1
ATOM 637 C CA . PHE A 1 84 ? -4.760 -6.593 -0.518 1.00 98.50 84 PHE A CA 1
ATOM 638 C C . PHE A 1 84 ? -3.699 -5.707 -1.165 1.00 98.50 84 PHE A C 1
ATOM 640 O O . PHE A 1 84 ? -3.220 -4.744 -0.569 1.00 98.50 84 PHE A O 1
ATOM 647 N N . PHE A 1 85 ? -3.360 -5.974 -2.420 1.00 98.00 85 PHE A N 1
ATOM 648 C CA . PHE A 1 85 ? -2.581 -5.036 -3.218 1.00 98.00 85 PHE A CA 1
ATOM 649 C C . PHE A 1 85 ? -3.005 -5.104 -4.677 1.00 98.00 85 PHE A C 1
ATOM 651 O O . PHE A 1 85 ? -3.444 -6.150 -5.158 1.00 98.00 85 PHE A O 1
ATOM 658 N N . CYS A 1 86 ? -2.882 -3.985 -5.384 1.00 97.19 86 CYS A N 1
ATOM 659 C CA . CYS A 1 86 ? -3.138 -3.938 -6.817 1.00 97.19 86 CYS A CA 1
ATOM 660 C C . CYS A 1 86 ? -1.851 -3.670 -7.598 1.00 97.19 86 CYS A C 1
ATOM 662 O O . CYS A 1 86 ? -0.939 -2.981 -7.140 1.00 97.19 86 CYS A O 1
ATOM 664 N N . VAL A 1 87 ? -1.795 -4.227 -8.805 1.00 96.88 87 VAL A N 1
ATOM 665 C CA . VAL A 1 87 ? -0.728 -4.004 -9.781 1.00 96.88 87 VAL A CA 1
ATOM 666 C C . VAL A 1 87 ? -1.359 -3.616 -11.111 1.00 96.88 87 VAL A C 1
ATOM 668 O O . VAL A 1 87 ? -2.459 -4.057 -11.441 1.00 96.88 87 VAL A O 1
ATOM 671 N N . SER A 1 88 ? -0.680 -2.769 -11.881 1.00 96.75 88 SER A N 1
ATOM 672 C CA . SER A 1 88 ? -1.111 -2.374 -13.224 1.00 96.75 88 SER A CA 1
ATOM 673 C C . SER A 1 88 ? -0.076 -2.844 -14.234 1.00 96.75 88 SER A C 1
ATOM 675 O O . SER A 1 88 ? 0.959 -2.206 -14.385 1.00 96.75 88 SER A O 1
ATOM 677 N N . PHE A 1 89 ? -0.355 -3.940 -14.943 1.00 95.81 89 PHE A N 1
ATOM 678 C CA . PHE A 1 89 ? 0.590 -4.508 -15.913 1.00 95.81 89 PHE A CA 1
ATOM 679 C C . PHE A 1 89 ? 0.985 -3.518 -17.017 1.00 95.81 89 PHE A C 1
ATOM 681 O O . PHE A 1 89 ? 2.154 -3.448 -17.366 1.00 95.81 89 PHE A O 1
ATOM 688 N N . TYR A 1 90 ? 0.053 -2.681 -17.487 1.00 95.00 90 TYR A N 1
ATOM 689 C CA . TYR A 1 90 ? 0.340 -1.639 -18.487 1.00 95.00 90 TYR A CA 1
ATOM 690 C C . TYR A 1 90 ? 1.241 -0.499 -17.972 1.00 95.00 90 TYR A C 1
ATOM 692 O O . TYR A 1 90 ? 1.645 0.354 -18.751 1.00 95.00 90 TYR A O 1
ATOM 700 N N . LYS A 1 91 ? 1.487 -0.420 -16.655 1.00 93.06 91 LYS A N 1
ATOM 701 C CA . LYS A 1 91 ? 2.444 0.523 -16.053 1.00 93.06 91 LYS A CA 1
ATOM 702 C C . LYS A 1 91 ? 3.811 -0.118 -15.795 1.00 93.06 91 LYS A C 1
ATOM 704 O O . LYS A 1 91 ? 4.749 0.594 -15.455 1.00 93.06 91 LYS A O 1
ATOM 709 N N . MET A 1 92 ? 3.908 -1.446 -15.872 1.00 91.75 92 MET A N 1
ATOM 710 C CA . MET A 1 92 ? 5.145 -2.193 -15.618 1.00 91.75 92 MET A CA 1
ATOM 711 C C . MET A 1 92 ? 5.991 -2.384 -16.879 1.00 91.75 92 MET A C 1
ATOM 713 O O . MET A 1 92 ? 7.205 -2.531 -16.761 1.00 91.75 92 MET A O 1
ATOM 717 N N . PHE A 1 93 ? 5.345 -2.412 -18.046 1.00 84.06 93 PHE A N 1
ATOM 718 C CA . PHE A 1 93 ? 5.927 -2.650 -19.367 1.00 84.06 93 PHE A CA 1
ATOM 719 C C . PHE A 1 93 ? 5.513 -1.527 -20.314 1.00 84.06 93 PHE A C 1
ATOM 721 O O . PHE A 1 93 ? 6.327 -1.189 -21.198 1.00 84.06 93 PHE A O 1
#

Organism: NCBI:txid569104

InterPro domains:
  IPR015421 Pyridoxal phosphate-dependent transferase, major domain [G3DSA:3.40.640.10] (1-93)